Protein AF-A0A1Q2D310-F1 (afdb_monomer_lite)

pLDDT: mean 80.99, std 12.11, range [53.44, 96.0]

Organism: NCBI:txid399497

Foldseek 3Di:
DVCPCVPPPPPPPPLNVLVVDPNSVVVVVVLVVQLVVLVVLQVVLVVVVVVCVVVVNCPPPVSVCSNPVSVVSNVVSVCVVVVVCVVVVD

Structure (mmCIF, N/CA/C/O backbone):
data_AF-A0A1Q2D310-F1
#
_entry.id   AF-A0A1Q2D310-F1
#
loop_
_atom_site.group_PDB
_atom_site.id
_atom_site.type_symbol
_atom_site.label_atom_id
_atom_site.label_alt_id
_atom_site.label_comp_id
_atom_site.label_asym_id
_atom_site.label_entity_id
_atom_site.label_seq_id
_atom_site.pdbx_PDB_ins_code
_atom_site.Cartn_x
_atom_site.Cartn_y
_atom_site.Cartn_z
_atom_site.occupancy
_atom_site.B_iso_or_equiv
_atom_site.auth_seq_id
_atom_site.auth_comp_id
_atom_site.auth_asym_id
_atom_site.auth_atom_id
_atom_site.pdbx_PDB_model_num
ATOM 1 N N . MET A 1 1 ? 36.796 10.431 3.573 1.00 53.44 1 MET A N 1
ATOM 2 C CA . MET A 1 1 ? 35.327 10.223 3.630 1.00 53.44 1 MET A CA 1
ATOM 3 C C . MET A 1 1 ? 34.580 10.751 2.401 1.00 53.44 1 MET A C 1
ATOM 5 O O . MET A 1 1 ? 33.385 10.513 2.323 1.00 53.44 1 MET A O 1
ATOM 9 N N . LYS A 1 2 ? 35.232 11.438 1.446 1.00 56.16 2 LYS A N 1
ATOM 10 C CA . LYS A 1 2 ? 34.556 12.011 0.270 1.00 56.16 2 LYS A CA 1
ATOM 11 C C . LYS A 1 2 ? 34.392 11.013 -0.897 1.00 56.16 2 LYS A C 1
ATOM 13 O O . LYS A 1 2 ? 33.459 11.178 -1.663 1.00 56.16 2 LYS A O 1
ATOM 18 N N . ASP A 1 3 ? 35.178 9.930 -0.920 1.00 61.72 3 ASP A N 1
ATOM 19 C CA . ASP A 1 3 ? 35.236 8.987 -2.059 1.00 61.72 3 ASP A CA 1
ATOM 20 C C . ASP A 1 3 ? 34.452 7.672 -1.850 1.00 61.72 3 ASP A C 1
ATOM 22 O O . ASP A 1 3 ? 34.504 6.769 -2.679 1.00 61.72 3 ASP A O 1
ATOM 26 N N . LEU A 1 4 ? 33.719 7.521 -0.737 1.00 60.50 4 LEU A N 1
ATOM 27 C CA . LEU A 1 4 ? 32.946 6.294 -0.456 1.00 60.50 4 LEU A CA 1
ATOM 28 C C . LEU A 1 4 ? 31.633 6.200 -1.248 1.00 60.50 4 LEU A C 1
ATOM 30 O O . LEU A 1 4 ? 31.011 5.146 -1.247 1.00 60.50 4 LEU A O 1
ATOM 34 N N . PHE A 1 5 ? 31.213 7.275 -1.919 1.00 66.19 5 PHE A N 1
ATOM 35 C CA . PHE A 1 5 ? 29.943 7.343 -2.650 1.00 66.19 5 PHE A CA 1
ATOM 36 C C . PHE A 1 5 ? 30.113 7.530 -4.165 1.00 66.19 5 PHE A C 1
ATOM 38 O O . PHE A 1 5 ? 29.113 7.547 -4.876 1.00 66.19 5 PHE A O 1
ATOM 45 N N . ASP A 1 6 ? 31.348 7.602 -4.676 1.00 57.66 6 ASP A N 1
ATOM 46 C CA . ASP A 1 6 ? 31.643 7.983 -6.072 1.00 57.66 6 ASP A CA 1
ATOM 47 C C . ASP A 1 6 ? 31.191 6.971 -7.138 1.00 57.66 6 ASP A C 1
ATOM 49 O O . ASP A 1 6 ? 31.263 7.255 -8.327 1.00 57.66 6 ASP A O 1
ATOM 53 N N . ASN A 1 7 ? 30.678 5.805 -6.742 1.00 58.19 7 ASN A N 1
ATOM 54 C CA . ASN A 1 7 ? 30.056 4.831 -7.649 1.00 58.19 7 ASN A CA 1
ATOM 55 C C . ASN A 1 7 ? 28.865 4.101 -7.008 1.00 58.19 7 ASN A C 1
ATOM 57 O O . ASN A 1 7 ? 28.440 3.049 -7.483 1.00 58.19 7 ASN A O 1
ATOM 61 N N . ILE A 1 8 ? 28.314 4.637 -5.914 1.00 56.50 8 ILE A N 1
ATOM 62 C CA . ILE A 1 8 ? 27.112 4.076 -5.295 1.00 56.50 8 ILE A CA 1
ATOM 63 C C . ILE A 1 8 ? 25.918 4.817 -5.883 1.00 56.50 8 ILE A C 1
ATOM 65 O O . ILE A 1 8 ? 25.335 5.695 -5.252 1.00 56.50 8 ILE A O 1
ATOM 69 N N . THR A 1 9 ? 25.553 4.483 -7.118 1.00 62.12 9 THR A N 1
ATOM 70 C CA . THR A 1 9 ? 24.197 4.777 -7.581 1.00 62.12 9 THR A CA 1
ATOM 71 C C . THR A 1 9 ? 23.296 3.737 -6.916 1.00 62.12 9 THR A C 1
ATOM 73 O O . THR A 1 9 ? 23.460 2.548 -7.199 1.00 62.12 9 THR A O 1
ATOM 76 N N . PRO A 1 10 ? 22.396 4.106 -5.984 1.00 60.62 10 PRO A N 1
ATOM 77 C CA . PRO A 1 10 ? 21.451 3.143 -5.441 1.00 60.62 10 PRO A CA 1
ATOM 78 C C . PRO A 1 10 ? 20.607 2.608 -6.600 1.00 60.62 10 PRO A C 1
ATOM 80 O O . PRO A 1 10 ? 19.819 3.333 -7.204 1.00 60.62 10 PRO A O 1
ATOM 83 N N . GLY A 1 11 ? 20.818 1.342 -6.954 1.00 59.62 11 GLY A N 1
ATOM 84 C CA . GLY A 1 11 ? 20.033 0.685 -7.983 1.00 59.62 11 GLY A CA 1
ATOM 85 C C . GLY A 1 11 ? 18.618 0.472 -7.464 1.00 59.62 11 GLY A C 1
ATOM 86 O O . GLY A 1 11 ? 18.413 -0.317 -6.545 1.00 59.62 11 GLY A O 1
ATOM 87 N N . PHE A 1 12 ? 17.630 1.121 -8.078 1.00 65.62 12 PHE A N 1
ATOM 88 C CA . PHE A 1 12 ? 16.205 0.936 -7.764 1.00 65.62 12 PHE A CA 1
ATOM 89 C C . PHE A 1 12 ? 15.657 -0.442 -8.208 1.00 65.62 12 PHE A C 1
ATOM 91 O O . PHE A 1 12 ? 14.446 -0.654 -8.268 1.00 65.62 12 PHE A O 1
ATOM 98 N N . GLY A 1 13 ? 16.538 -1.399 -8.520 1.00 67.25 13 GLY A N 1
ATOM 99 C CA . GLY A 1 13 ? 16.184 -2.740 -8.975 1.00 67.25 13 GLY A CA 1
ATOM 100 C C . GLY A 1 13 ? 15.299 -2.704 -10.232 1.00 67.25 13 GLY A C 1
ATOM 101 O O . GLY A 1 13 ? 15.509 -1.846 -11.091 1.00 67.25 13 GLY A O 1
ATOM 102 N N . PRO A 1 14 ? 14.283 -3.577 -10.359 1.00 64.62 14 PRO A N 1
ATOM 103 C CA . PRO A 1 14 ? 13.390 -3.616 -11.526 1.00 64.62 14 PRO A CA 1
ATOM 104 C C . PRO A 1 14 ? 12.561 -2.333 -11.724 1.00 64.62 14 PRO A C 1
ATOM 106 O O . PRO A 1 14 ? 11.901 -2.182 -12.748 1.00 64.62 14 PRO A O 1
ATOM 109 N N . PHE A 1 15 ? 12.604 -1.398 -10.768 1.00 67.38 15 PHE A N 1
ATOM 110 C CA . PHE A 1 15 ? 11.958 -0.092 -10.861 1.00 67.38 15 PHE A CA 1
ATOM 111 C C . PHE A 1 15 ? 12.859 1.006 -11.422 1.00 67.38 15 PHE A C 1
ATOM 113 O O . PHE A 1 15 ? 12.356 2.091 -11.697 1.00 67.38 15 PHE A O 1
ATOM 120 N N . ALA A 1 16 ? 14.159 0.758 -11.616 1.00 71.31 16 ALA A N 1
ATOM 121 C CA . ALA A 1 16 ? 15.074 1.744 -12.196 1.00 71.31 16 ALA A CA 1
ATOM 122 C C . ALA A 1 16 ? 14.548 2.364 -13.510 1.00 71.31 16 ALA A C 1
ATOM 124 O O . ALA A 1 16 ? 14.512 3.591 -13.583 1.00 71.31 16 ALA A O 1
ATOM 125 N N . PRO A 1 17 ? 13.985 1.588 -14.464 1.00 71.88 17 PRO A N 1
ATOM 126 C CA . PRO A 1 17 ? 13.469 2.150 -15.715 1.00 71.88 17 PRO A CA 1
ATOM 127 C C . PRO A 1 17 ? 12.277 3.101 -15.536 1.00 71.88 17 PRO A C 1
ATOM 129 O O . PRO A 1 17 ? 12.001 3.936 -16.394 1.00 71.88 17 PRO A O 1
ATOM 132 N N . ILE A 1 18 ? 11.539 2.988 -14.424 1.00 70.06 18 ILE A N 1
ATOM 133 C CA . ILE A 1 18 ? 10.392 3.860 -14.135 1.00 70.06 18 ILE A CA 1
ATOM 134 C C . ILE A 1 18 ? 10.871 5.272 -13.777 1.00 70.06 18 ILE A C 1
ATOM 136 O O . ILE A 1 18 ? 10.181 6.248 -14.062 1.00 70.06 18 ILE A O 1
ATOM 140 N N . PHE A 1 19 ? 12.064 5.404 -13.201 1.00 73.25 19 PHE A N 1
ATOM 141 C CA . PHE A 1 19 ? 12.622 6.699 -12.815 1.00 73.25 19 PHE A CA 1
ATOM 142 C C . PHE A 1 19 ? 13.398 7.395 -13.945 1.00 73.25 19 PHE A C 1
ATOM 144 O O . PHE A 1 19 ? 13.719 8.573 -13.808 1.00 73.25 19 PHE A O 1
ATOM 151 N N . ASP A 1 20 ? 13.621 6.722 -15.079 1.00 80.06 20 ASP A N 1
ATOM 152 C CA . ASP A 1 20 ? 14.342 7.279 -16.235 1.00 80.06 20 ASP A CA 1
ATOM 153 C C . ASP A 1 20 ? 13.522 8.314 -17.025 1.00 80.06 20 ASP A C 1
ATOM 155 O O . ASP A 1 20 ? 14.064 9.078 -17.826 1.00 80.06 20 ASP A O 1
ATOM 159 N N . SER A 1 21 ? 12.203 8.371 -16.808 1.00 82.38 21 SER A N 1
ATOM 160 C CA . SER A 1 21 ? 11.316 9.332 -17.465 1.00 82.38 21 SER A CA 1
ATOM 161 C C . SER A 1 21 ? 10.402 10.038 -16.467 1.00 82.38 21 SER A C 1
ATOM 163 O O . SER A 1 21 ? 9.879 9.431 -15.534 1.00 82.38 21 SER A O 1
ATOM 165 N N . TRP A 1 22 ? 10.130 11.325 -16.705 1.00 80.75 22 TRP A N 1
ATOM 166 C CA . TRP A 1 22 ? 9.196 12.113 -15.888 1.00 80.75 22 TRP A CA 1
ATOM 167 C C . TRP A 1 22 ? 7.792 11.487 -15.829 1.00 80.75 22 TRP A C 1
ATOM 169 O O . TRP A 1 22 ? 7.104 11.592 -14.815 1.00 80.75 22 TRP A O 1
ATOM 179 N N . VAL A 1 23 ? 7.387 10.792 -16.899 1.00 83.19 23 VAL A N 1
ATOM 180 C CA . VAL A 1 23 ? 6.120 10.053 -16.974 1.00 83.19 23 VAL A CA 1
ATOM 181 C C . VAL A 1 23 ? 6.110 8.897 -15.976 1.00 83.19 23 VAL A C 1
ATOM 183 O O . VAL A 1 23 ? 5.146 8.742 -15.229 1.00 83.19 23 VAL A O 1
ATOM 186 N N . GLY A 1 24 ? 7.181 8.104 -15.923 1.00 80.88 24 GLY A N 1
ATOM 187 C CA . GLY A 1 24 ? 7.276 6.980 -14.996 1.00 80.88 24 GLY A CA 1
ATOM 188 C C . GLY A 1 24 ? 7.300 7.431 -13.533 1.00 80.88 24 GLY A C 1
ATOM 189 O O . GLY A 1 24 ? 6.608 6.841 -12.704 1.00 80.88 24 GLY A O 1
ATOM 190 N N . VAL A 1 25 ? 7.964 8.551 -13.226 1.00 83.31 25 VAL A N 1
ATOM 191 C CA . VAL A 1 25 ? 7.929 9.160 -11.883 1.00 83.31 25 VAL A CA 1
ATOM 192 C C . VAL A 1 25 ? 6.504 9.550 -11.476 1.00 83.31 25 VAL A C 1
ATOM 194 O O . VAL A 1 25 ? 6.091 9.271 -10.350 1.00 83.31 25 VAL A O 1
ATOM 197 N N . LEU A 1 26 ? 5.723 10.151 -12.381 1.00 88.88 26 LEU A N 1
ATOM 198 C CA . LEU A 1 26 ? 4.319 10.483 -12.109 1.00 88.88 26 LEU A CA 1
ATOM 199 C C . LEU A 1 26 ? 3.476 9.231 -11.863 1.00 88.88 26 LEU A C 1
ATOM 201 O O . LEU A 1 26 ? 2.683 9.206 -10.924 1.00 88.88 26 LEU A O 1
ATOM 205 N N . ILE A 1 27 ? 3.665 8.180 -12.662 1.00 86.88 27 ILE A N 1
ATOM 206 C CA . ILE A 1 27 ? 2.960 6.905 -12.480 1.00 86.88 27 ILE A CA 1
ATOM 207 C C . ILE A 1 27 ? 3.307 6.290 -11.119 1.00 86.88 27 ILE A C 1
ATOM 209 O O . ILE A 1 27 ? 2.406 5.872 -10.391 1.00 86.88 27 ILE A O 1
ATOM 213 N N . ALA A 1 28 ? 4.585 6.289 -10.734 1.00 84.75 28 ALA A N 1
ATOM 214 C CA . ALA A 1 28 ? 5.032 5.797 -9.434 1.00 84.75 28 ALA A CA 1
ATOM 215 C C . ALA A 1 28 ? 4.427 6.607 -8.276 1.00 84.75 28 ALA A C 1
ATOM 217 O O . ALA A 1 28 ? 3.974 6.030 -7.287 1.00 84.75 28 ALA A O 1
ATOM 218 N N . ALA A 1 29 ? 4.359 7.934 -8.411 1.00 88.50 29 ALA A N 1
ATOM 219 C CA . ALA A 1 29 ? 3.743 8.809 -7.419 1.00 88.50 29 ALA A CA 1
ATOM 220 C C . ALA A 1 29 ? 2.233 8.555 -7.281 1.00 88.50 29 ALA A C 1
ATOM 222 O O . ALA A 1 29 ? 1.725 8.486 -6.163 1.00 88.50 29 ALA A O 1
ATOM 223 N N . VAL A 1 30 ? 1.518 8.364 -8.395 1.00 92.31 30 VAL A N 1
ATOM 224 C CA . VAL A 1 30 ? 0.087 8.015 -8.388 1.00 92.31 30 VAL A CA 1
ATOM 225 C C . VAL A 1 30 ? -0.135 6.654 -7.736 1.00 92.31 30 VAL A C 1
ATOM 227 O O . VAL A 1 30 ? -1.019 6.525 -6.891 1.00 92.31 30 VAL A O 1
ATOM 230 N N . TRP A 1 31 ? 0.681 5.653 -8.071 1.00 90.44 31 TRP A N 1
ATOM 231 C CA . TRP A 1 31 ? 0.609 4.326 -7.460 1.00 90.44 31 TRP A CA 1
ATOM 232 C C . TRP A 1 31 ? 0.850 4.382 -5.945 1.00 90.44 31 TRP A C 1
ATOM 234 O O . TRP A 1 31 ? 0.046 3.863 -5.169 1.00 90.44 31 TRP A O 1
ATOM 244 N N . ALA A 1 32 ? 1.902 5.079 -5.509 1.00 89.81 32 ALA A N 1
ATOM 245 C CA . ALA A 1 32 ? 2.206 5.258 -4.092 1.00 89.81 32 ALA A CA 1
ATOM 246 C C . ALA A 1 32 ? 1.091 6.032 -3.366 1.00 89.81 32 ALA A C 1
ATOM 248 O O . ALA A 1 32 ? 0.677 5.651 -2.271 1.00 89.81 32 ALA A O 1
ATOM 249 N N . GLY A 1 33 ? 0.549 7.079 -3.992 1.00 95.38 33 GLY A N 1
ATOM 250 C CA . GLY A 1 33 ? -0.587 7.839 -3.473 1.00 95.38 33 GLY A CA 1
ATOM 251 C C . GLY A 1 33 ? -1.846 6.984 -3.322 1.00 95.38 33 GLY A C 1
ATOM 252 O O . GLY A 1 33 ? -2.503 7.037 -2.282 1.00 95.38 33 GLY A O 1
ATOM 253 N N . ALA A 1 34 ? -2.152 6.141 -4.311 1.00 93.94 34 ALA A N 1
ATOM 254 C CA . ALA A 1 34 ? -3.270 5.202 -4.257 1.00 93.94 34 ALA A CA 1
ATOM 255 C C . ALA A 1 34 ? -3.096 4.176 -3.129 1.00 93.94 34 ALA A C 1
A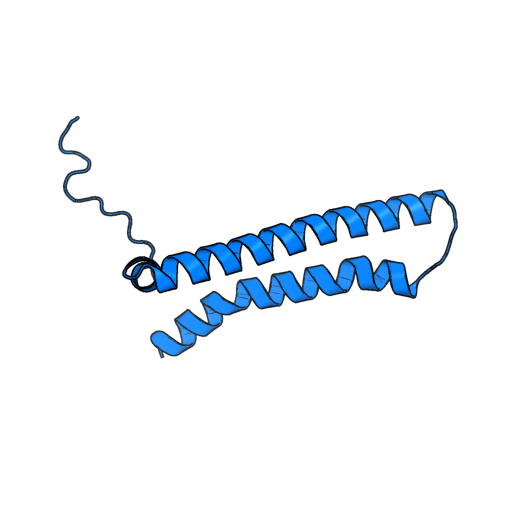TOM 257 O O . ALA A 1 34 ? -4.054 3.876 -2.414 1.00 93.94 34 ALA A O 1
ATOM 258 N N . PHE A 1 35 ? -1.873 3.685 -2.917 1.00 93.00 35 PHE A N 1
ATOM 259 C CA . PHE A 1 35 ? -1.559 2.775 -1.817 1.00 93.00 35 PHE A CA 1
ATOM 260 C C . PHE A 1 35 ? -1.796 3.432 -0.451 1.00 93.00 35 PHE A C 1
ATOM 262 O O . PHE A 1 35 ? -2.498 2.872 0.394 1.00 93.00 35 PHE A O 1
ATOM 269 N N . ILE A 1 36 ? -1.279 4.649 -0.252 1.00 95.75 36 ILE A N 1
ATOM 270 C CA . ILE A 1 36 ? -1.479 5.421 0.984 1.00 95.75 36 ILE A CA 1
ATOM 271 C C . ILE A 1 36 ? -2.969 5.685 1.217 1.00 95.75 36 ILE A C 1
ATOM 273 O O . ILE A 1 36 ? -3.465 5.492 2.327 1.00 95.75 36 ILE A O 1
ATOM 277 N N . TYR A 1 37 ? -3.703 6.073 0.174 1.00 96.00 37 TYR A N 1
ATOM 278 C CA . TYR A 1 37 ? -5.144 6.285 0.253 1.00 96.00 37 TYR A CA 1
ATOM 279 C C . TYR A 1 37 ? -5.886 5.021 0.714 1.00 96.00 37 TYR A C 1
ATOM 281 O O . TYR A 1 37 ? -6.706 5.090 1.632 1.00 96.00 37 TYR A O 1
ATOM 289 N N . CYS A 1 38 ? -5.568 3.855 0.140 1.00 95.00 38 CYS A N 1
ATOM 290 C CA . CYS A 1 38 ? -6.176 2.588 0.551 1.00 95.00 38 CYS A CA 1
ATOM 291 C C . CYS A 1 38 ? -5.846 2.239 2.009 1.00 95.00 38 CYS A C 1
ATOM 293 O O . CYS A 1 38 ? -6.724 1.781 2.740 1.00 95.00 38 CYS A O 1
ATOM 295 N N . ALA A 1 39 ? -4.615 2.499 2.458 1.00 93.50 39 ALA A N 1
ATOM 296 C CA . ALA A 1 39 ? -4.215 2.285 3.847 1.00 93.50 39 ALA A CA 1
ATOM 297 C C . ALA A 1 39 ? -5.007 3.177 4.820 1.00 93.50 39 ALA A C 1
ATOM 299 O O . ALA A 1 39 ? -5.490 2.693 5.844 1.00 93.50 39 ALA A O 1
ATOM 300 N N . VAL A 1 40 ? -5.212 4.455 4.486 1.00 95.62 40 VAL A N 1
ATOM 301 C CA . VAL A 1 40 ? -6.050 5.367 5.285 1.00 95.62 40 VAL A CA 1
ATOM 302 C C . VAL A 1 40 ? -7.492 4.863 5.349 1.00 95.62 40 VAL A C 1
ATOM 304 O O . VAL A 1 40 ? -8.069 4.806 6.436 1.00 95.62 40 VAL A O 1
ATOM 307 N N . GLN A 1 41 ? -8.063 4.437 4.220 1.00 94.00 41 GLN A N 1
ATOM 308 C CA . GLN A 1 41 ? -9.419 3.882 4.192 1.00 94.00 41 GLN A CA 1
ATOM 309 C C . GLN A 1 41 ? -9.546 2.610 5.031 1.00 94.00 41 GLN A C 1
ATOM 311 O O . GLN A 1 41 ? -10.537 2.440 5.739 1.00 94.00 41 GLN A O 1
ATOM 316 N N . LEU A 1 42 ? -8.523 1.753 5.030 1.00 93.00 42 LEU A N 1
ATOM 317 C CA . LEU A 1 42 ? -8.492 0.570 5.882 1.00 93.00 42 LEU A CA 1
ATOM 318 C C . LEU A 1 42 ? -8.519 0.942 7.370 1.00 93.00 42 LEU A C 1
ATOM 320 O O . LEU A 1 42 ? -9.283 0.358 8.138 1.00 93.00 42 LEU A O 1
ATOM 324 N N . VAL A 1 43 ? -7.727 1.937 7.783 1.00 94.00 43 VAL A N 1
ATOM 325 C CA . VAL A 1 43 ? -7.711 2.432 9.171 1.00 94.00 43 VAL A CA 1
ATOM 326 C C . VAL A 1 43 ? -9.077 2.991 9.571 1.00 94.00 43 VAL A C 1
ATOM 328 O O . VAL A 1 43 ? -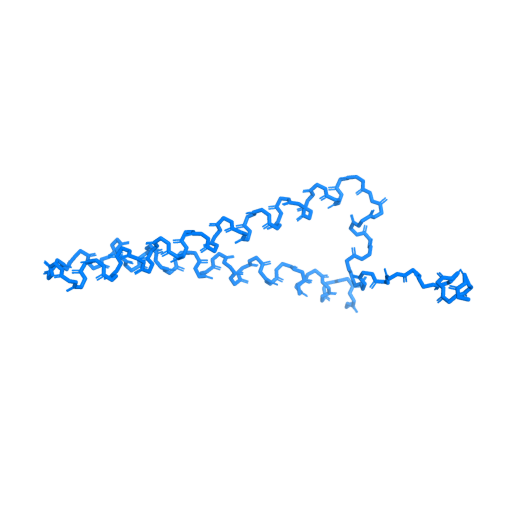9.583 2.665 10.648 1.00 94.00 43 VAL A O 1
ATOM 331 N N . ILE A 1 44 ? -9.705 3.787 8.700 1.00 92.19 44 ILE A N 1
ATOM 332 C CA . ILE A 1 44 ? -11.056 4.322 8.922 1.00 92.19 44 ILE A CA 1
ATOM 333 C C . ILE A 1 44 ? -12.070 3.179 9.050 1.00 92.19 44 ILE A C 1
ATOM 335 O O . ILE A 1 44 ? -12.868 3.178 9.990 1.00 92.19 44 ILE A O 1
ATOM 339 N N . GLY A 1 45 ? -12.005 2.178 8.166 1.00 88.38 45 GLY A N 1
ATOM 340 C CA . GLY A 1 45 ? -12.854 0.988 8.203 1.00 88.38 45 GLY A CA 1
ATOM 341 C C . GLY A 1 45 ? -12.724 0.225 9.522 1.00 88.38 45 GLY A C 1
ATOM 342 O O . GLY A 1 45 ? -13.724 -0.026 10.193 1.00 88.38 45 GLY A O 1
ATOM 343 N N . ILE A 1 46 ? -11.495 -0.054 9.967 1.00 89.81 46 ILE A N 1
ATOM 344 C CA . ILE A 1 46 ? -11.221 -0.712 11.257 1.00 89.81 46 ILE A CA 1
ATOM 345 C C . ILE A 1 46 ? -11.803 0.098 12.425 1.00 89.81 46 ILE A C 1
ATOM 347 O O . ILE A 1 46 ? -12.441 -0.469 13.319 1.00 89.81 46 ILE A O 1
ATOM 351 N N . GLY A 1 47 ? -11.628 1.422 12.413 1.00 89.06 47 GLY A N 1
ATOM 352 C CA . GLY A 1 47 ? -12.201 2.324 13.413 1.00 89.06 47 GLY A CA 1
ATOM 353 C C . GLY A 1 47 ? -13.732 2.283 13.441 1.00 89.06 47 GLY A C 1
ATOM 354 O O . GLY A 1 47 ? -14.331 2.213 14.519 1.00 89.06 47 GLY A O 1
ATOM 355 N N . ALA A 1 48 ? -14.373 2.255 12.270 1.00 85.75 48 ALA A N 1
ATOM 356 C CA . ALA A 1 48 ? -15.821 2.128 12.141 1.00 85.75 48 ALA A CA 1
ATOM 357 C C . ALA A 1 48 ? -16.326 0.801 12.727 1.00 85.75 48 ALA A C 1
ATOM 359 O O . ALA A 1 48 ? -17.284 0.800 13.501 1.00 85.75 48 ALA A O 1
ATOM 360 N N . VAL A 1 49 ? -15.631 -0.311 12.471 1.00 85.56 49 VAL A N 1
ATOM 361 C CA . VAL A 1 49 ? -15.970 -1.633 13.031 1.00 85.56 49 VAL A CA 1
ATOM 362 C C . VAL A 1 49 ? -15.807 -1.657 14.549 1.00 85.56 49 VAL A C 1
ATOM 364 O O . VAL A 1 49 ? -16.646 -2.204 15.266 1.00 85.56 49 VAL A O 1
ATOM 367 N N . ALA A 1 50 ? -14.733 -1.059 15.071 1.00 85.81 50 ALA A N 1
ATOM 368 C CA . ALA A 1 50 ? -14.512 -0.954 16.511 1.00 85.81 50 ALA A CA 1
ATOM 369 C C . ALA A 1 50 ? -15.626 -0.144 17.195 1.00 85.81 50 ALA A C 1
ATOM 371 O O . ALA A 1 50 ? -16.101 -0.526 18.267 1.00 85.81 50 ALA A O 1
ATOM 372 N N . LYS A 1 51 ? -16.084 0.942 16.562 1.00 85.25 51 LYS A N 1
ATOM 373 C CA . LYS A 1 51 ? -17.211 1.748 17.044 1.00 85.25 51 LYS A CA 1
ATOM 374 C C . LYS A 1 51 ? -18.539 0.989 16.962 1.00 85.25 51 LYS A C 1
ATOM 376 O O . LYS A 1 51 ? -19.277 0.990 17.942 1.00 85.25 51 LYS A O 1
ATOM 381 N N . ALA A 1 52 ? -18.814 0.303 15.853 1.00 82.81 52 ALA A N 1
ATOM 382 C CA . ALA A 1 52 ? -20.027 -0.496 15.668 1.00 82.81 52 ALA A CA 1
ATOM 383 C C . ALA A 1 52 ? -20.141 -1.609 16.722 1.00 82.81 52 ALA A C 1
ATOM 385 O O . ALA A 1 52 ? -21.192 -1.763 17.345 1.00 82.81 52 ALA A O 1
ATOM 386 N N . ARG A 1 53 ? -19.024 -2.293 17.022 1.00 82.62 53 ARG A N 1
ATOM 387 C CA . ARG A 1 53 ? -18.949 -3.288 18.105 1.00 82.62 53 ARG A CA 1
ATOM 388 C C . ARG A 1 53 ? -19.304 -2.707 19.472 1.00 82.62 53 ARG A C 1
ATOM 390 O O . ARG A 1 53 ? -20.039 -3.343 20.216 1.00 82.62 53 ARG A O 1
ATOM 397 N N . LYS A 1 54 ? -18.833 -1.496 19.792 1.00 84.00 54 LYS A N 1
ATOM 398 C CA . LYS A 1 54 ? -19.167 -0.810 21.056 1.00 84.00 54 LYS A CA 1
ATOM 399 C C . LYS A 1 54 ? -20.631 -0.374 21.144 1.00 84.00 54 LYS A C 1
ATOM 401 O O . LYS A 1 54 ? -21.144 -0.212 22.242 1.00 84.00 54 LYS A O 1
ATOM 406 N N . GLN A 1 55 ? -21.283 -0.144 20.008 1.00 84.75 55 GLN A N 1
ATOM 407 C CA . GLN A 1 55 ? -22.656 0.362 19.938 1.00 84.75 55 GLN A CA 1
ATOM 408 C C . GLN A 1 55 ? -23.702 -0.741 19.723 1.00 84.75 55 GLN A C 1
ATOM 410 O O . GLN A 1 55 ? -24.875 -0.421 19.564 1.00 84.75 55 GLN A O 1
ATOM 415 N N . HIS A 1 56 ? -23.295 -2.018 19.684 1.00 78.44 56 HIS A N 1
ATOM 416 C CA . HIS A 1 56 ? -24.163 -3.164 19.380 1.00 78.44 56 HIS A CA 1
ATOM 417 C C . HIS A 1 56 ? -24.988 -3.011 18.081 1.00 78.44 56 HIS A C 1
ATOM 419 O O . HIS A 1 56 ? -26.008 -3.677 17.913 1.00 78.44 56 HIS A O 1
ATOM 425 N N . ARG A 1 57 ? -24.553 -2.157 17.140 1.00 71.19 57 ARG A N 1
ATOM 426 C CA . ARG A 1 57 ? -25.176 -2.032 15.812 1.00 71.19 57 ARG A CA 1
ATOM 427 C C . ARG A 1 57 ? -24.560 -3.053 14.871 1.00 71.19 57 ARG A C 1
ATOM 429 O O . ARG A 1 57 ? -23.344 -3.083 14.693 1.00 71.19 57 ARG A O 1
ATOM 436 N N . VAL A 1 58 ? -25.417 -3.859 14.255 1.00 64.25 58 VAL A N 1
ATOM 437 C CA . VAL A 1 58 ? -25.043 -4.896 13.288 1.00 64.25 58 VAL A CA 1
ATOM 438 C C . VAL A 1 58 ? -25.414 -4.425 11.882 1.00 64.25 58 VAL A C 1
ATOM 440 O O . VAL A 1 58 ? -26.209 -5.049 11.192 1.00 64.25 58 VAL A O 1
ATOM 443 N N . ASP A 1 59 ? -24.838 -3.307 11.438 1.00 65.44 59 ASP A N 1
ATOM 444 C CA . ASP A 1 59 ? -24.861 -2.943 10.014 1.00 65.44 59 ASP A CA 1
ATOM 445 C C . ASP A 1 59 ? -23.733 -3.727 9.314 1.00 65.44 59 ASP A C 1
ATOM 447 O O . ASP A 1 59 ? -22.659 -3.206 9.016 1.00 65.44 59 ASP A O 1
ATOM 451 N N . SER A 1 60 ? -23.953 -5.040 9.182 1.00 72.00 60 SER A N 1
ATOM 452 C CA . SER A 1 60 ? -22.944 -6.054 8.834 1.00 72.00 60 SER A CA 1
ATOM 453 C C . SER A 1 60 ? -22.285 -5.801 7.475 1.00 72.00 60 SER A C 1
ATOM 455 O O . SER A 1 60 ? -21.062 -5.775 7.371 1.00 72.00 60 SER A O 1
ATOM 457 N N . GLU A 1 61 ? -23.082 -5.559 6.437 1.00 80.69 61 GLU A N 1
ATOM 458 C CA . GLU A 1 61 ? -22.586 -5.556 5.061 1.00 80.69 61 GLU A CA 1
ATOM 459 C C . GLU A 1 61 ? -21.703 -4.342 4.744 1.00 80.69 61 GLU A C 1
ATOM 461 O O . GLU A 1 61 ? -20.577 -4.497 4.271 1.00 80.69 61 GLU A O 1
ATOM 466 N N . SER A 1 62 ? -22.164 -3.130 5.061 1.00 80.06 62 SER A N 1
ATOM 467 C CA . SER A 1 62 ? -21.399 -1.901 4.810 1.00 80.06 62 SER A CA 1
ATOM 468 C C . SER A 1 62 ? -20.101 -1.855 5.622 1.00 80.06 62 SER A C 1
ATOM 470 O O . SER A 1 62 ? -19.063 -1.418 5.125 1.00 80.06 62 SER A O 1
ATOM 472 N N . THR A 1 63 ? -20.138 -2.373 6.851 1.00 81.38 63 THR A N 1
ATOM 473 C CA . THR A 1 63 ? -18.982 -2.472 7.750 1.00 81.38 63 THR A CA 1
ATOM 474 C C . THR A 1 63 ? -17.946 -3.474 7.232 1.00 81.38 63 THR A C 1
ATOM 476 O O . THR A 1 63 ? -16.744 -3.216 7.305 1.00 81.38 63 THR A O 1
ATOM 479 N N . VAL A 1 64 ? -18.395 -4.604 6.679 1.00 84.31 64 VAL A N 1
ATOM 480 C CA . VAL A 1 64 ? -17.521 -5.612 6.064 1.00 84.31 64 VAL A CA 1
ATOM 481 C C . VAL A 1 64 ? -16.877 -5.066 4.789 1.00 84.31 64 VAL A C 1
ATOM 483 O O . VAL A 1 64 ? -15.657 -5.159 4.634 1.00 84.31 64 VAL A O 1
ATOM 486 N N . TRP A 1 65 ? -17.650 -4.425 3.908 1.00 87.62 65 TRP A N 1
ATOM 487 C CA . TRP A 1 65 ? -17.118 -3.829 2.678 1.00 87.62 65 TRP A CA 1
ATOM 488 C C . TRP A 1 65 ? -16.126 -2.693 2.935 1.00 87.62 65 TRP A C 1
ATOM 490 O O . TRP A 1 65 ? -15.143 -2.578 2.202 1.00 87.62 65 TRP A O 1
ATOM 500 N N . ALA A 1 66 ? -16.310 -1.921 4.012 1.00 86.56 66 ALA A N 1
ATOM 501 C CA . ALA A 1 66 ? -15.366 -0.884 4.431 1.00 86.56 66 ALA A CA 1
ATOM 502 C C . ALA A 1 66 ? -13.967 -1.428 4.789 1.00 86.56 66 ALA A C 1
ATOM 504 O O . ALA A 1 66 ? -13.002 -0.667 4.782 1.00 86.56 66 ALA A O 1
ATOM 505 N N . ILE A 1 67 ? -13.840 -2.727 5.084 1.00 90.12 67 ILE A N 1
ATOM 506 C CA . ILE A 1 67 ? -12.551 -3.402 5.294 1.00 90.12 67 ILE A CA 1
ATOM 507 C C . ILE A 1 67 ? -12.107 -4.149 4.033 1.00 90.12 67 ILE A C 1
ATOM 509 O O . ILE A 1 67 ? -10.960 -4.017 3.607 1.00 90.12 67 ILE A O 1
ATOM 513 N N . LEU A 1 68 ? -12.985 -4.970 3.451 1.00 91.69 68 LEU A N 1
ATOM 514 C CA . LEU A 1 68 ? -12.594 -5.899 2.388 1.00 91.69 68 LEU A CA 1
ATOM 515 C C . LEU A 1 68 ? -12.139 -5.180 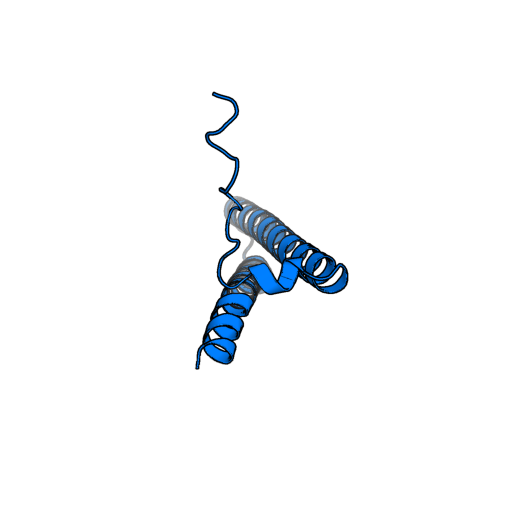1.118 1.00 91.69 68 LEU A C 1
ATOM 517 O O . LEU A 1 68 ? -11.161 -5.603 0.504 1.00 91.69 68 LEU A O 1
ATOM 521 N N . TRP A 1 69 ? -12.808 -4.085 0.748 1.00 93.62 69 TRP A N 1
ATOM 522 C CA . TRP A 1 69 ? -12.434 -3.301 -0.427 1.00 93.62 69 TRP A CA 1
ATOM 523 C C . TRP A 1 69 ? -10.998 -2.755 -0.343 1.00 93.62 69 TRP A C 1
ATOM 525 O O . TRP A 1 69 ? -10.204 -3.067 -1.234 1.00 93.62 69 TRP A O 1
ATOM 535 N N . PRO A 1 70 ? -10.606 -2.001 0.708 1.00 92.50 70 PRO A N 1
ATOM 536 C CA . PRO A 1 70 ? -9.238 -1.502 0.806 1.00 92.50 70 PRO A CA 1
ATOM 537 C C . PRO A 1 70 ? -8.193 -2.620 0.903 1.00 92.50 70 PRO A C 1
ATOM 539 O O . PRO A 1 70 ? -7.119 -2.471 0.327 1.00 92.50 70 PRO A O 1
ATOM 542 N N . ILE A 1 71 ? -8.493 -3.758 1.547 1.00 94.00 71 ILE A N 1
ATOM 543 C CA . ILE A 1 71 ? -7.585 -4.921 1.546 1.00 94.00 71 ILE A CA 1
ATOM 544 C C . ILE A 1 71 ? -7.370 -5.445 0.124 1.00 94.00 71 ILE A C 1
ATOM 546 O O . ILE A 1 71 ? -6.226 -5.609 -0.300 1.00 94.00 71 ILE A O 1
ATOM 550 N N . GLY A 1 72 ? -8.449 -5.688 -0.623 1.00 94.25 72 GLY A N 1
ATOM 551 C CA . GLY A 1 72 ? -8.365 -6.168 -2.003 1.00 94.25 72 GLY A CA 1
ATOM 552 C C . GLY A 1 72 ? -7.595 -5.200 -2.903 1.00 94.25 72 GLY A C 1
ATOM 553 O O . GLY A 1 72 ? -6.732 -5.625 -3.671 1.00 94.25 72 GLY A O 1
ATOM 554 N N . ALA A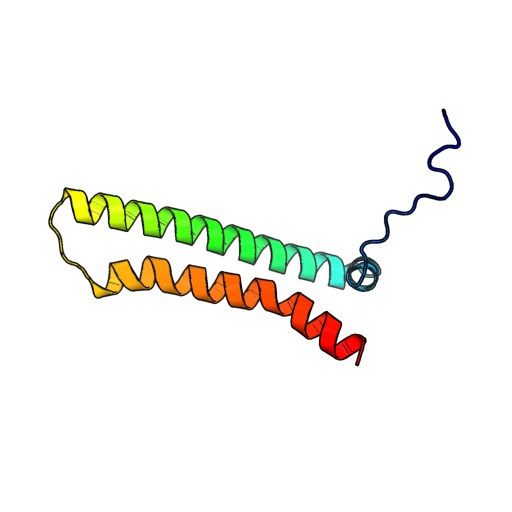 1 73 ? -7.838 -3.897 -2.750 1.00 94.25 73 ALA A N 1
ATOM 555 C CA . ALA A 1 73 ? -7.124 -2.855 -3.481 1.00 94.25 73 ALA A CA 1
ATOM 556 C C . ALA A 1 73 ? -5.624 -2.825 -3.145 1.00 94.25 73 ALA A C 1
ATOM 558 O O . ALA A 1 73 ? -4.803 -2.720 -4.053 1.00 94.25 73 ALA A O 1
ATOM 559 N N . ILE A 1 74 ? -5.248 -2.976 -1.870 1.00 94.31 74 ILE A N 1
ATOM 560 C CA . ILE A 1 74 ? -3.844 -3.065 -1.437 1.00 94.31 74 ILE A CA 1
ATOM 561 C C . ILE A 1 74 ? -3.162 -4.280 -2.063 1.00 94.31 74 ILE A C 1
ATOM 563 O O . ILE A 1 74 ? -2.081 -4.142 -2.631 1.00 94.31 74 ILE A O 1
ATOM 56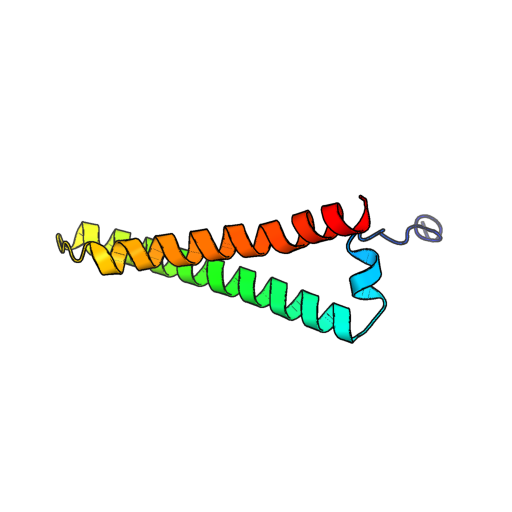7 N N . VAL A 1 75 ? -3.794 -5.455 -2.001 1.00 94.56 75 VAL A N 1
ATOM 568 C CA . VAL A 1 75 ? -3.255 -6.678 -2.614 1.00 94.56 75 VAL A CA 1
ATOM 569 C C . VAL A 1 75 ? -3.054 -6.471 -4.114 1.00 94.56 75 VAL A C 1
ATOM 571 O O . VAL A 1 75 ? -1.968 -6.736 -4.624 1.00 94.56 75 VAL A O 1
ATOM 574 N N . GLY A 1 76 ? -4.055 -5.927 -4.811 1.00 93.12 76 GLY A N 1
ATOM 575 C CA . GLY A 1 76 ? -3.949 -5.602 -6.232 1.00 93.12 76 GLY A CA 1
ATOM 576 C C . GLY A 1 76 ? -2.794 -4.645 -6.532 1.00 93.12 76 GLY A C 1
ATOM 577 O O . GLY A 1 76 ? -1.972 -4.935 -7.396 1.00 93.12 76 GLY A O 1
ATOM 578 N N . LEU A 1 77 ? -2.680 -3.545 -5.781 1.00 92.44 77 LEU A N 1
ATOM 579 C CA . LEU A 1 77 ? -1.615 -2.552 -5.948 1.00 92.44 77 LEU A CA 1
ATOM 580 C C . LEU A 1 77 ? -0.219 -3.139 -5.714 1.00 92.44 77 LEU A C 1
ATOM 582 O O . LEU A 1 77 ? 0.697 -2.808 -6.462 1.00 92.44 77 LEU A O 1
ATOM 586 N N . VAL A 1 78 ? -0.048 -4.016 -4.724 1.00 90.38 78 VAL A N 1
ATOM 587 C CA . VAL A 1 78 ? 1.235 -4.688 -4.441 1.00 90.38 78 VAL A CA 1
ATOM 588 C C . VAL A 1 78 ? 1.602 -5.687 -5.535 1.00 90.38 78 VAL A C 1
ATOM 590 O O . VAL A 1 78 ? 2.782 -5.868 -5.826 1.00 90.38 78 VAL A O 1
ATOM 593 N N . LEU A 1 79 ? 0.615 -6.316 -6.173 1.00 90.31 79 LEU A N 1
ATOM 594 C CA . LEU A 1 79 ? 0.864 -7.253 -7.265 1.00 90.31 79 LEU A CA 1
ATOM 595 C C . LEU A 1 79 ? 1.289 -6.564 -8.564 1.00 90.31 79 LEU A C 1
ATOM 597 O O . LEU A 1 79 ? 2.023 -7.179 -9.329 1.00 90.31 79 LEU A O 1
ATOM 601 N N . VAL A 1 80 ? 0.896 -5.307 -8.808 1.00 86.75 80 VAL A N 1
ATOM 602 C CA . VAL A 1 80 ? 1.285 -4.543 -10.015 1.00 86.75 80 VAL A CA 1
ATOM 603 C C . VAL A 1 80 ? 2.788 -4.646 -10.324 1.00 86.75 80 VAL A C 1
ATOM 605 O O . VAL A 1 80 ? 3.130 -5.092 -11.420 1.00 86.75 80 VAL A O 1
ATOM 608 N N . PRO A 1 81 ? 3.706 -4.303 -9.401 1.00 80.31 81 PRO A N 1
ATOM 609 C CA . PRO A 1 81 ? 5.134 -4.413 -9.678 1.00 80.31 81 PRO A CA 1
ATOM 610 C C . PRO A 1 81 ? 5.646 -5.847 -9.811 1.00 80.31 81 PRO A C 1
ATOM 612 O O . PRO A 1 81 ? 6.584 -6.086 -10.566 1.00 80.31 81 PRO A O 1
ATOM 615 N N . VAL A 1 82 ? 5.047 -6.801 -9.096 1.00 82.75 82 VAL A N 1
ATOM 616 C CA . VAL A 1 82 ? 5.437 -8.218 -9.163 1.00 82.75 82 VAL A CA 1
ATOM 617 C C . VAL A 1 82 ? 5.092 -8.796 -10.532 1.00 82.75 82 VAL A C 1
ATOM 619 O O . VAL A 1 82 ? 5.925 -9.450 -11.155 1.00 82.75 82 VAL A O 1
ATOM 622 N N . ILE A 1 83 ? 3.885 -8.509 -11.022 1.00 84.31 83 ILE A N 1
ATOM 623 C CA . ILE A 1 83 ? 3.426 -8.896 -12.357 1.00 84.31 83 ILE A CA 1
ATOM 624 C C . ILE A 1 83 ? 4.294 -8.218 -13.416 1.00 84.31 83 ILE A C 1
ATOM 626 O O . ILE A 1 83 ? 4.753 -8.884 -14.336 1.00 84.31 83 ILE A O 1
ATOM 630 N N . TRP A 1 84 ? 4.565 -6.918 -13.273 1.00 78.75 84 TRP A N 1
ATOM 631 C CA . TRP A 1 84 ? 5.438 -6.196 -14.196 1.00 78.75 84 TRP A CA 1
ATOM 632 C C . TRP A 1 84 ? 6.836 -6.814 -14.273 1.00 78.75 84 TRP A C 1
ATOM 634 O O . TRP A 1 84 ? 7.317 -7.098 -15.366 1.00 78.75 84 TRP A O 1
ATOM 644 N N . ALA A 1 85 ? 7.469 -7.074 -13.126 1.00 75.31 85 ALA A N 1
ATOM 645 C CA . ALA A 1 85 ? 8.771 -7.724 -13.081 1.00 75.31 85 ALA A CA 1
ATOM 646 C C . ALA A 1 85 ? 8.721 -9.092 -13.773 1.00 75.31 85 ALA A C 1
ATOM 648 O O . ALA A 1 85 ? 9.521 -9.332 -14.667 1.00 75.31 85 ALA A O 1
ATOM 649 N N . ALA A 1 86 ? 7.736 -9.935 -13.442 1.00 77.31 86 ALA A N 1
ATOM 650 C CA . ALA A 1 86 ? 7.569 -11.245 -14.065 1.00 77.31 86 ALA A CA 1
ATOM 651 C C . ALA A 1 86 ? 7.393 -11.172 -15.592 1.00 77.31 86 ALA A C 1
ATOM 653 O O . ALA A 1 86 ? 7.928 -12.022 -16.289 1.00 77.31 86 ALA A O 1
ATOM 654 N N . LEU A 1 87 ? 6.684 -10.166 -16.115 1.00 81.00 87 LEU A N 1
ATOM 655 C CA . LEU A 1 87 ? 6.477 -9.979 -17.557 1.00 81.00 87 LEU A CA 1
ATOM 656 C C . LEU A 1 87 ? 7.721 -9.475 -18.293 1.00 81.00 87 LEU A C 1
ATOM 658 O O . LEU A 1 87 ? 7.895 -9.790 -19.463 1.00 81.00 87 LEU A O 1
ATOM 662 N N . VAL A 1 88 ? 8.550 -8.660 -17.640 1.00 74.94 88 VAL A N 1
ATOM 663 C CA . VAL A 1 88 ? 9.752 -8.072 -18.255 1.00 74.94 88 VAL A CA 1
ATOM 664 C C . VAL A 1 88 ? 10.966 -8.998 -18.125 1.00 74.94 88 VAL A C 1
ATOM 666 O O . VAL A 1 88 ? 11.895 -8.899 -18.922 1.00 74.94 88 VAL A O 1
ATOM 669 N N . THR A 1 89 ? 10.982 -9.889 -17.128 1.00 64.94 89 THR A N 1
ATOM 670 C CA . THR A 1 89 ? 12.076 -10.852 -16.914 1.00 64.94 89 THR A CA 1
ATOM 671 C C . THR A 1 89 ? 11.825 -12.247 -17.494 1.00 64.94 89 THR A C 1
ATOM 673 O O . THR A 1 89 ? 12.735 -13.072 -17.428 1.00 64.94 89 THR A O 1
ATOM 676 N N . ALA A 1 90 ? 10.612 -12.537 -17.978 1.00 53.62 90 ALA A N 1
ATOM 677 C CA . ALA A 1 90 ? 10.258 -13.790 -18.658 1.00 53.62 90 ALA A CA 1
ATOM 678 C C . ALA A 1 90 ? 10.513 -13.705 -20.168 1.00 53.62 90 ALA A C 1
ATOM 680 O O . ALA A 1 90 ? 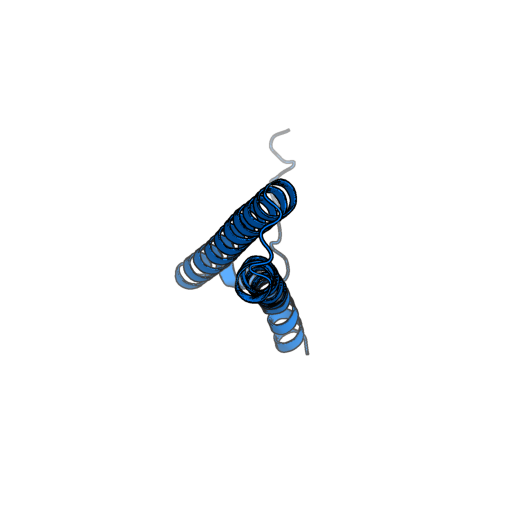10.860 -14.760 -20.745 1.00 53.62 90 ALA A O 1
#

Radius of gyration: 19.71 Å; chains: 1; bounding box: 60×26×40 Å

Sequence (90 aa):
MKDLFDNITPGFGPFAPIFDSWVGVLIAAVWAGAFIYCAVQLVIGIGAVAKARKQHRVDSESTVWAILWPIGAIVGLVLVPVIWAALVTA

Secondary structure (DSSP, 8-state):
--SSSTT-----GGGHHHHTSHHHHHHHHHHHHHHHHHHHHHHHHHHHHHHHHHTT---HHHHHHHHHHHHHHHHHHHHHHHHHHHHHH-